Protein AF-A0A2H0P2R8-F1 (afdb_monomer)

Secondary structure (DSSP, 8-state):
-----------HHHHHHHHHHHH--SHHHHHHHS-TTSTT-GGG--SSS-TTTHHHHHHHHHHHHHHHHHHHHHTT--EEETTEEE-GGGSHHHH--

Nearest PDB structures (foldseek):
  4kx6-assembly2_O  TM=3.461E-01  e=2.796E+00  Escherichia coli DH1

pLDDT: mean 75.69, std 13.63, range [37.44, 91.38]

Solvent-accessible surface area (backbone atoms only — not comparable to full-atom values): 5876 Å² total; per-residue (Å²): 131,86,81,74,86,73,70,59,69,75,51,73,67,55,42,30,43,47,36,41,62,74,71,32,91,43,76,63,52,38,51,37,27,72,32,86,88,39,91,59,17,25,87,72,56,76,64,78,79,48,100,76,68,21,64,52,51,53,50,48,22,52,48,55,49,50,51,52,46,50,55,38,40,79,70,73,49,68,50,70,62,88,92,44,78,43,69,54,90,63,42,64,74,35,60,61,131

Foldseek 3Di:
DDPPPPQPADDPLNLLLLLQVVPQPDPVSNVLCCDPPHPNPSVVDDLPDDDPVNVVSSVVSLVSVLVVLVVCLVVVHWDDDPNDTDRSVCRNVSHDD

Mean predicted aligned error: 8.45 Å

Radius of gyration: 15.21 Å; Cα contacts (8 Å, |Δi|>4): 85; chains: 1; bounding box: 41×23×38 Å

Structure (mmCIF, N/CA/C/O backbone):
data_AF-A0A2H0P2R8-F1
#
_entry.id   AF-A0A2H0P2R8-F1
#
loop_
_atom_site.group_PDB
_atom_site.id
_atom_site.type_symbol
_atom_site.label_atom_id
_atom_site.label_alt_id
_atom_site.label_comp_id
_atom_site.label_asym_id
_atom_site.label_entity_id
_atom_site.label_seq_id
_atom_site.pdbx_PDB_ins_code
_atom_site.Cartn_x
_atom_site.Cartn_y
_atom_site.Cartn_z
_atom_site.occupancy
_atom_site.B_iso_or_equiv
_atom_site.auth_seq_id
_atom_site.auth_comp_id
_atom_site.auth_asym_id
_atom_site.auth_atom_id
_atom_site.pdbx_PDB_model_num
ATOM 1 N N . MET A 1 1 ? -22.271 -4.065 19.226 1.00 44.22 1 MET A N 1
ATOM 2 C CA . MET A 1 1 ? -21.822 -4.471 17.876 1.00 44.22 1 MET A CA 1
ATOM 3 C C . MET A 1 1 ? -20.609 -5.374 18.061 1.00 44.22 1 MET A C 1
ATOM 5 O O . MET A 1 1 ? -19.684 -4.951 18.741 1.00 44.22 1 MET A O 1
ATOM 9 N N . LYS A 1 2 ? -20.638 -6.632 17.598 1.00 37.44 2 LYS A N 1
ATOM 10 C CA . LYS A 1 2 ? -19.472 -7.528 17.703 1.00 37.44 2 LYS A CA 1
ATOM 11 C C . LYS A 1 2 ? -18.444 -7.078 16.666 1.00 37.44 2 LYS A C 1
ATOM 13 O O . LYS A 1 2 ? -18.643 -7.321 15.482 1.00 37.44 2 LYS A O 1
ATOM 18 N N . ILE A 1 3 ? -17.383 -6.409 17.109 1.00 46.91 3 ILE A N 1
ATOM 19 C CA . ILE A 1 3 ? -16.210 -6.163 16.270 1.00 46.91 3 ILE A CA 1
ATOM 20 C C . ILE A 1 3 ? -15.512 -7.515 16.136 1.00 46.91 3 ILE A C 1
ATOM 22 O O . ILE A 1 3 ? -14.850 -7.983 17.060 1.00 46.91 3 ILE A O 1
ATOM 26 N N . VAL A 1 4 ? -15.743 -8.198 15.020 1.00 45.22 4 VAL A N 1
ATOM 27 C CA . VAL A 1 4 ? -14.943 -9.364 14.656 1.00 45.22 4 VAL A CA 1
ATOM 28 C C . VAL A 1 4 ? -13.628 -8.795 14.135 1.00 45.22 4 VAL A C 1
ATOM 30 O O . VAL A 1 4 ? -13.616 -8.185 13.069 1.00 45.22 4 VAL A O 1
ATOM 33 N N . LYS A 1 5 ? -12.540 -8.935 14.906 1.00 50.53 5 LYS A N 1
ATOM 34 C CA . LYS A 1 5 ? -11.175 -8.652 14.439 1.00 50.53 5 LYS A CA 1
ATOM 35 C C . LYS A 1 5 ? -10.866 -9.635 13.304 1.00 50.53 5 LYS A C 1
ATOM 37 O O . LYS A 1 5 ? -10.372 -10.730 13.544 1.00 50.53 5 LYS A O 1
ATOM 42 N N . LYS A 1 6 ? -11.254 -9.295 12.076 1.00 52.22 6 LYS A N 1
ATOM 43 C CA . LYS A 1 6 ? -10.786 -9.993 10.884 1.00 52.22 6 LYS A CA 1
ATOM 44 C C . LYS A 1 6 ? -9.421 -9.394 10.573 1.00 52.22 6 LYS A C 1
ATOM 46 O O . LYS A 1 6 ? -9.340 -8.223 10.216 1.00 52.22 6 LYS A O 1
ATOM 51 N N . GLU A 1 7 ? -8.368 -10.165 10.813 1.00 56.00 7 GLU A N 1
ATOM 52 C CA . GLU A 1 7 ? -7.002 -9.754 10.493 1.00 56.00 7 GLU A CA 1
ATOM 53 C C . GLU A 1 7 ? -6.906 -9.540 8.979 1.00 56.00 7 GLU A C 1
ATOM 55 O O . GLU A 1 7 ? -7.128 -10.470 8.201 1.00 56.00 7 GLU A O 1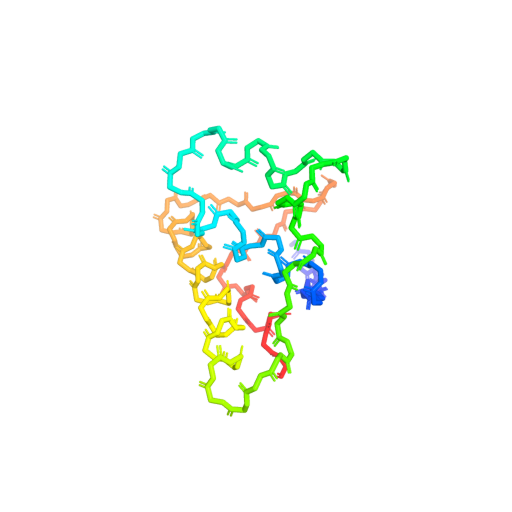
ATOM 60 N N . ILE A 1 8 ? -6.641 -8.304 8.556 1.00 65.06 8 ILE A N 1
ATOM 61 C CA . ILE A 1 8 ? -6.286 -8.005 7.171 1.00 65.06 8 ILE A CA 1
ATOM 62 C C . ILE A 1 8 ? -4.766 -8.134 7.107 1.00 65.06 8 ILE A C 1
ATOM 64 O O . ILE A 1 8 ? -4.044 -7.168 7.313 1.00 65.06 8 ILE A O 1
ATOM 68 N N . ALA A 1 9 ? -4.275 -9.352 6.901 1.00 68.06 9 ALA A N 1
ATOM 69 C CA . ALA A 1 9 ? -2.852 -9.574 6.690 1.00 68.06 9 ALA A CA 1
ATOM 70 C C . ALA A 1 9 ? -2.528 -9.267 5.221 1.00 68.06 9 ALA A C 1
ATOM 72 O O . ALA A 1 9 ? -2.983 -10.004 4.349 1.00 68.06 9 ALA A O 1
ATOM 73 N N . LEU A 1 10 ? -1.785 -8.184 4.963 1.00 75.12 10 LEU A N 1
ATOM 74 C CA . LEU A 1 10 ? -1.274 -7.882 3.621 1.00 75.12 10 LEU A CA 1
ATOM 75 C C . LEU A 1 10 ? -0.255 -8.947 3.231 1.00 75.12 10 LEU A C 1
ATOM 77 O O . LEU A 1 10 ? 0.685 -9.213 3.988 1.00 75.12 10 LEU A O 1
ATOM 81 N N . ASP A 1 11 ? -0.436 -9.532 2.055 1.00 82.56 11 ASP A N 1
ATOM 82 C CA . ASP A 1 11 ? 0.573 -10.399 1.465 1.00 82.56 11 ASP A CA 1
ATOM 83 C C . ASP A 1 11 ? 1.573 -9.601 0.609 1.00 82.56 11 ASP A C 1
ATOM 85 O O . ASP A 1 11 ? 1.497 -8.378 0.469 1.00 82.56 11 ASP A O 1
ATOM 89 N N . ASP A 1 12 ? 2.579 -10.284 0.067 1.00 81.06 12 ASP A N 1
ATOM 90 C CA . ASP A 1 12 ? 3.612 -9.623 -0.733 1.00 81.06 12 ASP A CA 1
ATOM 91 C C . ASP A 1 12 ? 3.061 -9.022 -2.038 1.00 81.06 12 ASP A C 1
ATOM 93 O O . ASP A 1 12 ? 3.618 -8.041 -2.535 1.00 81.06 12 ASP A O 1
ATOM 97 N N . ASP A 1 13 ? 1.975 -9.565 -2.589 1.00 83.31 13 ASP A N 1
ATOM 98 C CA . ASP A 1 13 ? 1.343 -9.033 -3.797 1.00 83.31 13 ASP A CA 1
ATOM 99 C C . ASP A 1 13 ? 0.548 -7.758 -3.489 1.00 83.31 13 ASP A C 1
ATOM 101 O O . ASP A 1 13 ? 0.612 -6.798 -4.266 1.00 83.31 13 ASP A O 1
ATOM 105 N N . ASP A 1 14 ? -0.105 -7.688 -2.326 1.00 84.81 14 ASP A N 1
ATOM 106 C CA . ASP A 1 14 ? -0.708 -6.454 -1.820 1.00 84.81 14 ASP A CA 1
ATOM 107 C C . ASP A 1 14 ? 0.347 -5.354 -1.643 1.00 84.81 14 ASP A C 1
ATOM 109 O O . ASP A 1 14 ? 0.141 -4.208 -2.0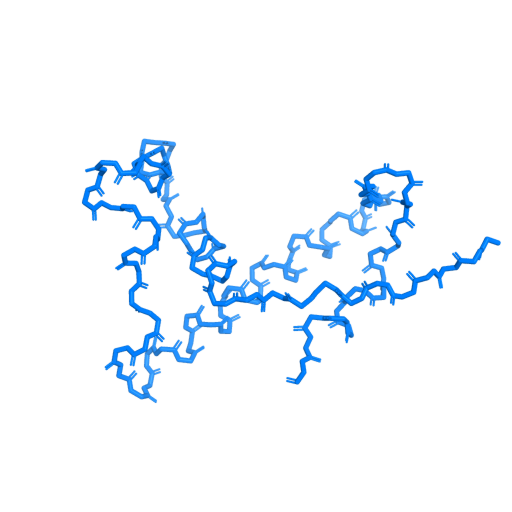54 1.00 84.81 14 ASP A O 1
ATOM 113 N N . LEU A 1 15 ? 1.511 -5.695 -1.080 1.00 84.25 15 LEU A N 1
ATOM 114 C CA . LEU A 1 15 ? 2.601 -4.738 -0.875 1.00 84.25 15 LEU A CA 1
ATOM 115 C C . LEU A 1 15 ? 3.193 -4.253 -2.203 1.00 84.25 15 LEU A C 1
ATOM 117 O O . LEU A 1 15 ? 3.423 -3.055 -2.359 1.00 84.25 15 LEU A O 1
ATOM 121 N N . LYS A 1 16 ? 3.372 -5.135 -3.196 1.00 85.00 16 LYS A N 1
ATOM 122 C CA . LYS A 1 16 ? 3.788 -4.735 -4.556 1.00 85.00 16 LYS A CA 1
ATOM 123 C C . LYS A 1 16 ? 2.790 -3.785 -5.203 1.00 85.00 16 LYS A C 1
ATOM 125 O O . LYS A 1 16 ? 3.187 -2.828 -5.867 1.00 85.00 16 LYS A O 1
ATOM 130 N N . ASN A 1 17 ? 1.501 -4.055 -5.024 1.00 85.69 17 ASN A N 1
ATOM 131 C CA . ASN A 1 17 ? 0.436 -3.221 -5.554 1.00 85.69 17 ASN A CA 1
ATOM 132 C C . ASN A 1 17 ? 0.450 -1.824 -4.908 1.00 85.69 17 ASN A C 1
ATOM 134 O O . ASN A 1 17 ? 0.491 -0.816 -5.613 1.00 85.69 17 ASN A O 1
ATOM 138 N N . ILE A 1 18 ? 0.508 -1.756 -3.573 1.00 86.62 18 ILE A N 1
ATOM 139 C CA . ILE A 1 18 ? 0.623 -0.489 -2.837 1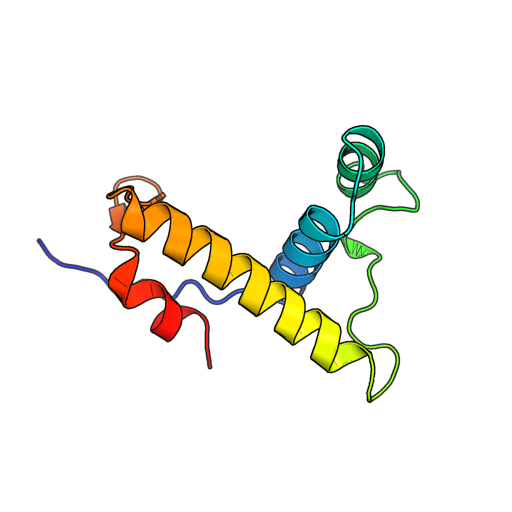.00 86.62 18 ILE A CA 1
ATOM 140 C C . ILE A 1 18 ? 1.874 0.276 -3.284 1.00 86.62 18 ILE A C 1
ATOM 142 O O . ILE A 1 18 ? 1.778 1.454 -3.625 1.00 86.62 18 ILE A O 1
ATOM 146 N N . PHE A 1 19 ? 3.024 -0.391 -3.374 1.00 85.62 19 PHE A N 1
ATOM 147 C CA . PHE A 1 19 ? 4.255 0.219 -3.868 1.00 85.62 19 PHE A CA 1
ATOM 148 C C . PHE A 1 19 ? 4.068 0.839 -5.260 1.00 85.62 19 PHE A C 1
ATOM 150 O O . PHE A 1 19 ? 4.353 2.018 -5.467 1.00 85.62 19 PHE A O 1
ATOM 157 N N . ALA A 1 20 ? 3.525 0.078 -6.214 1.00 85.06 20 ALA A N 1
ATOM 158 C CA . ALA A 1 20 ? 3.304 0.550 -7.578 1.00 85.06 20 ALA A CA 1
ATOM 159 C C . ALA A 1 20 ? 2.332 1.742 -7.640 1.00 85.06 20 ALA A C 1
ATOM 161 O O . ALA A 1 20 ? 2.571 2.686 -8.397 1.00 85.06 20 ALA A O 1
ATOM 162 N N . LEU A 1 21 ? 1.270 1.735 -6.828 1.00 86.19 21 LEU A N 1
ATOM 163 C CA . LEU A 1 21 ? 0.304 2.834 -6.743 1.00 86.19 21 LEU A CA 1
ATOM 164 C C . LEU A 1 21 ? 0.950 4.142 -6.284 1.00 86.19 21 LEU A C 1
ATOM 166 O O . LEU A 1 21 ? 0.626 5.201 -6.822 1.00 86.19 21 LEU A O 1
ATOM 170 N N . PHE A 1 22 ? 1.848 4.067 -5.305 1.00 85.50 22 PHE A N 1
ATOM 171 C CA . PHE A 1 22 ? 2.492 5.239 -4.717 1.00 85.50 22 PHE A CA 1
ATOM 172 C C . PHE A 1 22 ? 3.734 5.705 -5.485 1.00 85.50 22 PHE A C 1
ATOM 174 O O . PHE A 1 22 ? 4.053 6.892 -5.466 1.00 85.50 22 PHE A O 1
ATOM 181 N N . CYS A 1 23 ? 4.397 4.809 -6.218 1.00 83.38 23 CYS A N 1
ATOM 182 C CA . CYS A 1 23 ? 5.556 5.141 -7.044 1.00 83.38 23 CYS A CA 1
ATOM 183 C C . CYS A 1 23 ? 5.214 5.521 -8.492 1.00 83.38 23 CYS A C 1
ATOM 185 O O . CYS A 1 23 ? 6.122 5.909 -9.220 1.00 83.38 23 CYS A O 1
ATOM 187 N N . SER A 1 24 ? 3.950 5.421 -8.925 1.00 84.19 24 SER A N 1
ATOM 188 C CA . SER A 1 24 ? 3.511 5.829 -10.271 1.00 84.19 24 SER A CA 1
ATOM 189 C C . SER A 1 24 ? 3.066 7.301 -10.283 1.00 84.19 24 SER A C 1
ATOM 191 O O . SER A 1 24 ? 1.933 7.588 -9.882 1.00 84.19 24 SER A O 1
ATOM 193 N N . PRO A 1 25 ? 3.898 8.257 -10.742 1.00 75.50 25 PRO A N 1
ATOM 194 C CA . PRO A 1 25 ? 3.589 9.681 -10.618 1.00 75.50 25 PRO A CA 1
ATOM 195 C C . PRO A 1 25 ? 2.467 10.142 -11.557 1.00 75.50 25 PRO A C 1
ATOM 197 O O . PRO A 1 25 ? 1.817 11.156 -11.291 1.00 75.50 25 PRO A O 1
ATOM 200 N N . THR A 1 26 ? 2.203 9.415 -12.647 1.00 86.94 26 THR A N 1
ATOM 201 C CA . THR A 1 26 ? 1.151 9.757 -13.609 1.00 86.94 26 THR A CA 1
ATOM 202 C C . THR A 1 26 ? 0.024 8.727 -13.671 1.00 86.94 26 THR A C 1
ATOM 204 O O . THR A 1 26 ? 0.176 7.536 -13.395 1.00 86.94 26 THR A O 1
ATOM 207 N N . LYS A 1 27 ? -1.151 9.184 -14.131 1.00 85.62 27 LYS A N 1
ATOM 208 C CA . LYS A 1 27 ? -2.301 8.306 -14.413 1.00 85.62 27 LYS A CA 1
ATOM 209 C C . LYS A 1 27 ? -1.968 7.217 -15.439 1.00 85.62 27 LYS A C 1
ATOM 211 O O . LYS A 1 27 ? -2.547 6.138 -15.362 1.00 85.62 27 LYS A O 1
ATOM 216 N N . GLN A 1 28 ? -1.084 7.517 -16.392 1.00 87.75 28 GLN A N 1
ATOM 217 C CA . GLN A 1 28 ? -0.680 6.589 -17.443 1.00 87.75 28 GLN A CA 1
ATOM 218 C C . GLN A 1 28 ? 0.205 5.473 -16.887 1.00 87.75 28 GLN A C 1
ATOM 220 O O . GLN A 1 28 ? -0.082 4.308 -17.140 1.00 87.75 28 GLN A O 1
ATOM 225 N N . GLU A 1 29 ? 1.219 5.808 -16.090 1.00 82.56 29 GLU A N 1
ATOM 226 C CA . GLU A 1 29 ? 2.084 4.808 -15.446 1.00 82.56 29 GLU A CA 1
ATOM 227 C C . GLU A 1 29 ? 1.278 3.916 -14.508 1.00 82.56 29 GLU A C 1
ATOM 229 O O . GLU A 1 29 ? 1.411 2.697 -14.551 1.00 82.56 29 GLU A O 1
ATOM 234 N N . ARG A 1 30 ? 0.338 4.498 -13.753 1.00 87.56 30 ARG A N 1
ATOM 235 C CA . ARG A 1 30 ? -0.582 3.711 -12.928 1.00 87.56 30 ARG A CA 1
ATOM 236 C C . ARG A 1 30 ? -1.411 2.739 -13.769 1.00 87.56 30 ARG A C 1
ATOM 238 O O . ARG A 1 30 ? -1.573 1.589 -13.386 1.00 87.56 30 ARG A O 1
ATOM 245 N N . ALA A 1 31 ? -1.943 3.172 -14.913 1.00 88.56 31 ALA A N 1
ATOM 246 C CA . ALA A 1 31 ? -2.695 2.279 -15.797 1.00 88.56 31 ALA A CA 1
ATOM 247 C C . ALA A 1 31 ? -1.813 1.134 -16.322 1.00 88.56 31 ALA A C 1
ATOM 249 O O . ALA A 1 31 ? -2.229 -0.020 -16.312 1.00 88.56 31 ALA A O 1
ATOM 250 N N . GLN A 1 32 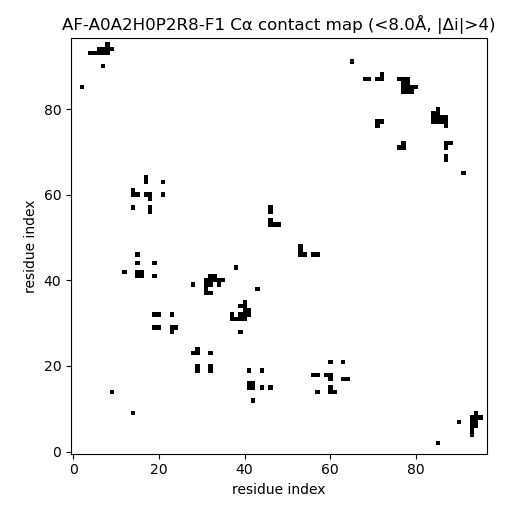? -0.572 1.437 -16.703 1.00 87.62 32 GLN A N 1
ATOM 251 C CA . GLN A 1 32 ? 0.404 0.438 -17.139 1.00 87.62 32 GLN A CA 1
ATOM 252 C C . GLN A 1 32 ? 0.815 -0.524 -16.019 1.00 87.62 32 GLN A C 1
ATOM 254 O O . GLN A 1 32 ? 1.116 -1.679 -16.314 1.00 87.62 32 GLN A O 1
ATOM 259 N N . ALA A 1 33 ? 0.812 -0.082 -14.760 1.00 88.19 33 ALA A N 1
ATOM 260 C CA . ALA A 1 33 ? 1.092 -0.931 -13.609 1.00 88.19 33 ALA A CA 1
ATOM 261 C C . ALA A 1 33 ? 0.002 -1.984 -13.362 1.00 88.19 33 ALA A C 1
ATOM 263 O O . ALA A 1 33 ? 0.297 -3.037 -12.809 1.00 88.19 33 ALA A O 1
ATOM 264 N N . HIS A 1 34 ? -1.233 -1.751 -13.813 1.00 87.88 34 HIS A N 1
ATOM 265 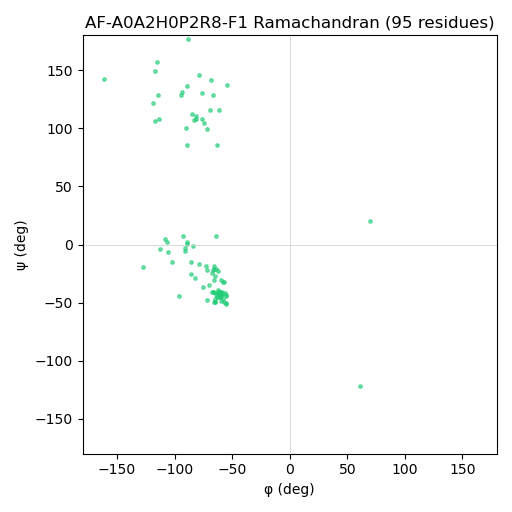C CA . HIS A 1 34 ? -2.356 -2.686 -13.654 1.00 87.88 34 HIS A CA 1
ATOM 266 C C . HIS A 1 34 ? -2.763 -3.410 -14.942 1.00 87.88 34 HIS A C 1
ATOM 268 O O . HIS A 1 34 ? -3.710 -4.189 -14.933 1.00 87.88 34 HIS A O 1
ATOM 274 N N . GLU A 1 35 ? -2.060 -3.166 -16.045 1.00 91.38 35 GLU A N 1
ATOM 275 C CA . GLU A 1 35 ? -2.272 -3.854 -17.315 1.00 91.38 35 GLU A CA 1
ATOM 276 C C . GLU A 1 35 ? -1.473 -5.174 -17.317 1.00 91.38 35 GLU A C 1
ATOM 278 O O . GLU A 1 35 ? -0.241 -5.122 -17.332 1.00 91.38 35 GLU A O 1
ATOM 283 N N . PRO A 1 36 ? -2.107 -6.365 -17.306 1.00 88.50 36 PRO A N 1
ATOM 284 C CA . PRO A 1 36 ? -1.392 -7.641 -17.157 1.00 88.50 36 PRO A CA 1
ATOM 285 C C . PRO A 1 36 ? -0.359 -7.902 -18.258 1.00 88.50 36 PRO A C 1
ATOM 287 O O . PRO A 1 36 ? 0.663 -8.554 -18.035 1.00 88.50 36 PRO A O 1
ATOM 290 N N . THR A 1 37 ? -0.617 -7.377 -19.457 1.00 91.06 37 THR A N 1
ATOM 291 C CA . THR A 1 37 ? 0.276 -7.512 -20.615 1.00 91.06 37 THR A CA 1
ATOM 292 C C . THR A 1 37 ? 1.462 -6.546 -20.573 1.00 91.06 37 THR A C 1
ATOM 294 O O . THR A 1 37 ? 2.465 -6.759 -21.257 1.00 91.06 37 THR A O 1
ATOM 297 N N . SER A 1 38 ? 1.393 -5.507 -19.740 1.00 88.25 38 SER A N 1
ATOM 298 C CA . SER A 1 38 ? 2.421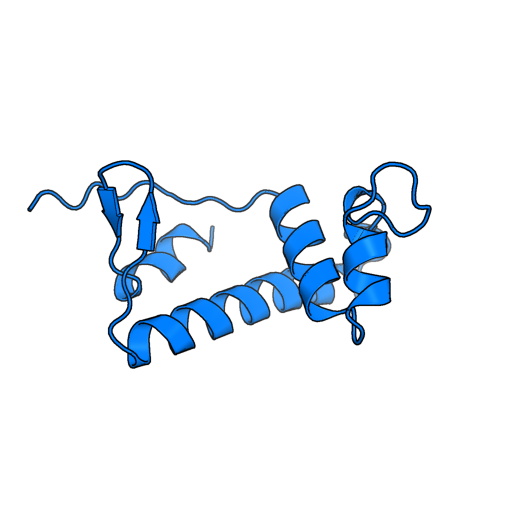 -4.481 -19.619 1.00 88.25 38 SER A CA 1
ATOM 299 C C . SER A 1 38 ? 3.697 -5.034 -18.994 1.00 88.25 38 SER A C 1
ATOM 301 O O . SER A 1 38 ? 3.683 -5.819 -18.040 1.00 88.25 38 SER A O 1
ATOM 303 N N . VAL A 1 39 ? 4.849 -4.580 -19.484 1.00 86.69 39 VAL A N 1
ATOM 304 C CA . VAL A 1 39 ? 6.147 -4.843 -18.842 1.00 86.69 39 VAL A CA 1
ATOM 305 C C . VAL A 1 39 ? 6.265 -4.170 -17.472 1.00 86.69 39 VAL A C 1
ATOM 307 O O . VAL A 1 39 ? 7.038 -4.637 -16.646 1.00 86.69 39 VAL A O 1
ATOM 310 N N . HIS A 1 40 ? 5.452 -3.144 -17.214 1.00 83.62 40 HIS A N 1
ATOM 311 C CA . HIS A 1 40 ? 5.425 -2.382 -15.964 1.00 83.62 40 HIS A CA 1
ATOM 312 C C . HIS A 1 40 ? 4.416 -2.912 -14.939 1.00 83.62 40 HIS A C 1
ATOM 314 O O . HIS A 1 40 ? 4.201 -2.263 -13.922 1.00 83.62 40 HIS A O 1
ATOM 320 N N . HIS A 1 41 ? 3.783 -4.061 -15.198 1.00 88.81 41 HIS A N 1
ATOM 321 C CA . HIS A 1 41 ? 2.785 -4.633 -14.297 1.00 88.81 41 HIS A CA 1
ATOM 322 C C . HIS A 1 41 ? 3.323 -4.807 -12.864 1.00 88.81 41 HIS A C 1
ATOM 324 O O . HIS A 1 41 ? 4.439 -5.298 -12.680 1.00 88.81 41 HIS A O 1
ATOM 330 N N . TYR A 1 42 ? 2.520 -4.468 -11.851 1.00 85.56 42 TYR A N 1
ATOM 331 C CA . TYR A 1 42 ? 2.940 -4.415 -10.445 1.00 85.56 42 TYR A CA 1
ATOM 332 C C . TYR A 1 42 ? 3.507 -5.746 -9.930 1.00 85.56 42 TYR A C 1
ATOM 334 O O . TYR A 1 42 ? 4.430 -5.755 -9.122 1.00 85.56 42 TYR A O 1
ATOM 342 N N . SER A 1 43 ? 3.019 -6.890 -10.424 1.00 85.06 43 SER A N 1
ATOM 343 C CA . SER A 1 43 ? 3.515 -8.205 -9.984 1.00 85.06 43 SER A CA 1
ATOM 344 C C . SER A 1 43 ? 4.979 -8.467 -10.366 1.00 85.06 43 SER A C 1
ATOM 346 O O . SER A 1 43 ? 5.623 -9.328 -9.766 1.00 85.06 43 SER A O 1
ATOM 348 N N . LYS A 1 44 ? 5.511 -7.709 -11.337 1.00 82.62 44 LYS A N 1
ATOM 349 C CA . LYS A 1 44 ? 6.912 -7.746 -11.782 1.00 82.62 44 LYS A CA 1
ATOM 350 C C . LYS A 1 44 ? 7.831 -6.882 -10.910 1.00 82.62 44 LYS A C 1
ATOM 352 O O . LYS A 1 44 ? 9.032 -6.841 -11.161 1.00 82.62 44 LYS A O 1
ATOM 357 N N . VAL A 1 45 ? 7.290 -6.193 -9.902 1.00 76.56 45 VAL A N 1
ATOM 358 C CA . VAL A 1 45 ? 8.086 -5.482 -8.899 1.00 76.56 45 VAL A CA 1
ATOM 359 C C . VAL A 1 45 ? 8.810 -6.509 -8.033 1.00 76.56 45 VAL A C 1
ATOM 361 O O . VAL A 1 45 ? 8.188 -7.281 -7.302 1.00 76.56 45 VAL A O 1
ATOM 364 N N . ASP A 1 46 ? 10.138 -6.505 -8.109 1.00 72.75 46 ASP A N 1
ATOM 365 C CA . ASP A 1 46 ? 10.983 -7.296 -7.223 1.00 72.75 46 ASP A CA 1
ATOM 366 C C . ASP A 1 46 ? 11.194 -6.551 -5.895 1.00 72.75 46 ASP A C 1
ATOM 368 O O . ASP A 1 46 ? 11.903 -5.541 -5.823 1.00 72.75 46 ASP A O 1
ATOM 372 N N . LEU A 1 47 ? 10.540 -7.049 -4.844 1.00 69.19 47 LEU A N 1
ATOM 373 C CA . LEU A 1 47 ? 10.715 -6.584 -3.466 1.00 69.19 47 LEU A CA 1
ATOM 374 C C . LEU A 1 47 ? 11.837 -7.338 -2.726 1.00 69.19 47 LEU A C 1
ATOM 376 O O . LEU A 1 47 ? 12.074 -7.043 -1.562 1.00 69.19 47 LEU A O 1
ATOM 380 N N . SER A 1 48 ? 12.517 -8.295 -3.369 1.00 63.34 48 SER A N 1
ATOM 381 C CA . SER A 1 48 ? 13.480 -9.228 -2.755 1.00 63.34 48 SER A CA 1
ATOM 382 C C . SER A 1 48 ? 14.945 -9.042 -3.187 1.00 63.34 48 SER A C 1
ATOM 384 O O . SER A 1 48 ? 15.828 -9.687 -2.631 1.00 63.34 48 SER A O 1
ATOM 386 N N . GLY A 1 49 ? 15.210 -8.126 -4.125 1.00 60.56 49 GLY A N 1
ATOM 387 C CA . GLY A 1 49 ? 16.479 -7.992 -4.846 1.00 60.56 49 GLY A CA 1
ATOM 388 C C . GLY A 1 49 ? 17.786 -7.824 -4.054 1.00 60.56 49 GLY A C 1
ATOM 389 O O . GLY A 1 49 ? 18.717 -8.545 -4.368 1.00 60.56 49 GLY A O 1
ATOM 390 N N . GLU A 1 50 ? 17.935 -6.919 -3.073 1.00 46.84 50 GLU A N 1
ATOM 391 C CA . GLU A 1 50 ? 19.199 -6.805 -2.310 1.00 46.84 50 GLU A CA 1
ATOM 392 C C . GLU A 1 50 ? 19.060 -6.066 -0.957 1.00 46.84 50 GLU A C 1
ATOM 394 O O 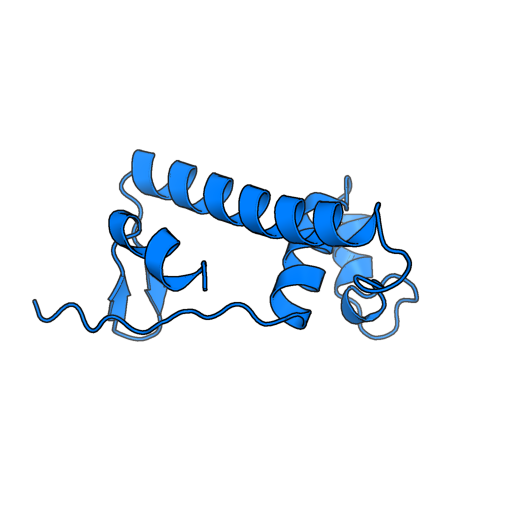. GLU A 1 50 ? 18.286 -5.115 -0.805 1.00 46.84 50 GLU A O 1
ATOM 399 N N . TYR A 1 51 ? 19.806 -6.552 0.042 1.00 46.53 51 TYR A N 1
ATOM 400 C CA . TYR A 1 51 ? 19.576 -6.513 1.503 1.00 46.53 51 TYR A CA 1
ATOM 401 C C . TYR A 1 51 ? 19.561 -5.144 2.226 1.00 46.53 51 TYR A C 1
ATOM 403 O O . TYR A 1 51 ? 19.481 -5.109 3.450 1.00 46.53 51 TYR A O 1
ATOM 411 N N . SER A 1 52 ? 19.604 -4.016 1.519 1.00 50.09 52 SER A N 1
ATOM 412 C CA . SER A 1 52 ? 19.453 -2.675 2.120 1.00 50.09 52 SER A CA 1
ATOM 413 C C . SER A 1 52 ? 18.383 -1.809 1.453 1.00 50.09 52 SER A C 1
ATOM 415 O O . SER A 1 52 ? 17.882 -0.888 2.085 1.00 50.09 52 SER A O 1
ATOM 417 N N . LEU A 1 53 ? 17.982 -2.131 0.218 1.00 52.53 53 LEU A N 1
ATOM 418 C CA . LEU A 1 53 ? 17.024 -1.348 -0.581 1.00 52.53 53 LEU A CA 1
ATOM 419 C C . LEU A 1 53 ? 15.632 -2.003 -0.676 1.00 52.53 53 LEU A C 1
ATOM 421 O O . LEU A 1 53 ? 14.698 -1.429 -1.229 1.00 52.53 53 LEU A O 1
ATOM 425 N N . THR A 1 54 ? 15.481 -3.226 -0.166 1.00 69.88 54 THR A N 1
ATOM 426 C CA . THR A 1 54 ? 14.271 -4.060 -0.299 1.00 69.88 54 THR A CA 1
ATOM 427 C C . THR A 1 54 ? 13.342 -3.964 0.903 1.00 69.88 54 THR A C 1
ATOM 429 O O . THR A 1 54 ? 12.138 -3.759 0.735 1.00 69.88 54 THR A O 1
ATOM 432 N N . GLN A 1 55 ? 13.901 -4.011 2.116 1.00 75.31 55 GLN A N 1
ATOM 433 C CA . GLN A 1 55 ? 13.167 -3.721 3.350 1.00 75.31 55 GLN A CA 1
ATOM 434 C C . GLN A 1 55 ? 12.578 -2.306 3.319 1.00 75.31 55 GLN A C 1
ATOM 436 O O . GLN A 1 55 ? 11.408 -2.136 3.643 1.00 75.31 55 GLN A O 1
ATOM 441 N N . GLU A 1 56 ? 13.334 -1.329 2.815 1.00 79.12 56 GLU A N 1
ATOM 442 C CA . GLU A 1 56 ? 12.879 0.055 2.652 1.00 79.12 56 GLU A CA 1
ATOM 443 C C . GLU A 1 56 ? 11.604 0.152 1.799 1.00 79.12 56 GLU A C 1
ATOM 445 O O . GLU A 1 56 ? 10.676 0.869 2.153 1.00 79.12 56 GLU A O 1
ATOM 450 N N . ARG A 1 57 ? 11.495 -0.611 0.702 1.00 78.06 57 ARG A N 1
ATOM 451 C CA . ARG A 1 57 ? 10.284 -0.614 -0.144 1.00 78.06 57 ARG A CA 1
ATOM 452 C C . ARG A 1 57 ? 9.092 -1.274 0.540 1.00 78.06 57 ARG A C 1
ATOM 454 O O . ARG A 1 57 ? 7.952 -0.847 0.340 1.00 78.06 57 ARG A O 1
ATOM 461 N N . ARG A 1 58 ? 9.342 -2.313 1.341 1.00 79.69 58 ARG A N 1
ATOM 462 C CA . ARG A 1 58 ? 8.309 -2.967 2.153 1.00 79.69 58 ARG A CA 1
ATOM 463 C C . ARG A 1 58 ? 7.785 -2.004 3.218 1.00 79.69 58 ARG A C 1
ATOM 465 O O . ARG A 1 58 ? 6.577 -1.808 3.313 1.00 79.69 58 ARG A O 1
ATOM 472 N N . GLU A 1 59 ? 8.693 -1.374 3.958 1.00 81.81 59 GLU A N 1
ATOM 473 C CA . GLU A 1 59 ? 8.389 -0.359 4.969 1.00 81.81 59 GLU A CA 1
ATOM 474 C C . GLU A 1 59 ? 7.672 0.839 4.350 1.00 81.81 59 GLU A C 1
ATOM 476 O O . GLU A 1 59 ? 6.616 1.222 4.840 1.00 81.81 59 GLU A O 1
ATOM 481 N N . TYR A 1 60 ? 8.142 1.335 3.204 1.00 85.75 60 TYR A N 1
ATOM 482 C CA . TYR A 1 60 ? 7.474 2.388 2.443 1.00 85.75 60 TYR A CA 1
ATOM 483 C C . TYR A 1 60 ? 6.028 2.023 2.099 1.00 85.75 60 TYR A C 1
ATOM 485 O O . TYR A 1 60 ? 5.129 2.844 2.250 1.00 85.75 60 TYR A O 1
ATOM 493 N N . SER A 1 61 ? 5.782 0.790 1.651 1.00 84.12 61 SER A N 1
ATOM 494 C CA . SER A 1 61 ? 4.432 0.335 1.294 1.00 84.12 61 SER A CA 1
ATOM 495 C C . SER A 1 61 ? 3.521 0.271 2.521 1.00 84.12 61 SER A C 1
ATOM 497 O O . SER A 1 61 ? 2.368 0.700 2.465 1.00 84.12 61 SER A O 1
ATOM 499 N N . LEU A 1 62 ? 4.047 -0.212 3.649 1.00 82.12 62 LEU A N 1
ATOM 500 C CA . LEU A 1 62 ? 3.329 -0.217 4.922 1.00 82.12 62 LEU A CA 1
ATOM 501 C C . LEU A 1 62 ? 3.039 1.207 5.411 1.00 82.12 62 LEU A C 1
ATOM 503 O O . LEU A 1 62 ? 1.917 1.488 5.823 1.00 82.12 62 LEU A O 1
ATOM 507 N N . ASP A 1 63 ? 4.002 2.120 5.324 1.00 84.56 63 ASP A N 1
ATOM 508 C CA . ASP A 1 63 ? 3.836 3.517 5.727 1.00 84.56 63 ASP A CA 1
ATOM 509 C C . ASP A 1 63 ? 2.859 4.266 4.823 1.00 84.56 63 ASP A C 1
ATOM 511 O O . ASP A 1 63 ? 2.001 5.001 5.312 1.00 84.56 63 ASP A O 1
ATOM 515 N N . ALA A 1 64 ? 2.918 4.034 3.512 1.00 86.31 64 ALA A N 1
ATOM 516 C CA . ALA A 1 64 ? 1.960 4.572 2.556 1.00 86.31 64 ALA A CA 1
ATOM 517 C C . ALA A 1 64 ? 0.531 4.111 2.883 1.00 86.31 64 ALA A C 1
ATOM 519 O O . ALA A 1 64 ? -0.410 4.910 2.874 1.00 86.31 64 ALA A O 1
ATOM 520 N N . TRP A 1 65 ? 0.371 2.836 3.240 1.00 84.31 65 TRP A N 1
ATOM 521 C CA . TRP A 1 65 ? -0.906 2.290 3.681 1.00 84.31 65 TRP A CA 1
ATOM 522 C C . TRP A 1 65 ? -1.383 2.908 5.002 1.00 84.31 65 TRP A C 1
ATOM 524 O O . TRP A 1 65 ? -2.510 3.406 5.070 1.00 84.31 65 TRP A O 1
ATOM 534 N N . ARG A 1 66 ? -0.518 2.967 6.024 1.00 82.75 66 ARG A N 1
ATOM 535 C CA . ARG A 1 66 ? -0.802 3.627 7.314 1.00 82.75 66 ARG A CA 1
ATOM 536 C C . ARG A 1 66 ? -1.225 5.083 7.119 1.00 82.75 66 ARG A C 1
ATOM 538 O O . ARG A 1 66 ? -2.216 5.513 7.704 1.00 82.75 66 ARG A O 1
ATOM 545 N N . ALA A 1 67 ? -0.549 5.826 6.243 1.00 85.88 67 ALA A N 1
ATOM 546 C CA . ALA A 1 67 ? -0.874 7.220 5.950 1.00 85.88 67 ALA A CA 1
ATOM 547 C C . ALA A 1 67 ? -2.291 7.387 5.374 1.00 85.88 67 ALA A C 1
ATOM 549 O O . ALA A 1 67 ? -3.019 8.302 5.768 1.00 85.88 67 ALA A O 1
ATOM 550 N N . VAL A 1 68 ? -2.715 6.493 4.472 1.00 87.19 68 VAL A N 1
ATOM 551 C CA . VAL A 1 68 ? -4.084 6.499 3.925 1.00 87.19 68 VAL A CA 1
ATOM 552 C C . VAL A 1 68 ? -5.104 6.196 5.014 1.00 87.19 68 VAL A C 1
ATOM 554 O O . VAL A 1 68 ? -6.111 6.897 5.125 1.00 87.19 68 VAL A O 1
ATOM 557 N N . LEU A 1 69 ? -4.851 5.169 5.823 1.00 83.44 69 LEU A N 1
ATOM 558 C CA . LEU A 1 69 ? -5.742 4.773 6.909 1.00 83.44 69 LEU A CA 1
ATOM 559 C C . LEU A 1 69 ? -5.909 5.890 7.938 1.00 83.44 69 LEU A C 1
ATOM 561 O O . LEU A 1 69 ? -7.038 6.214 8.307 1.00 83.44 69 LEU A O 1
ATOM 565 N N . GLU A 1 70 ? -4.812 6.530 8.337 1.00 83.56 70 GLU A N 1
ATOM 566 C CA . GLU A 1 70 ? -4.822 7.660 9.260 1.00 83.56 70 GLU A CA 1
ATOM 567 C C . GLU A 1 70 ? -5.587 8.853 8.673 1.00 83.56 70 GLU A C 1
ATOM 569 O O . GLU A 1 70 ? -6.462 9.429 9.328 1.00 83.56 70 GLU A O 1
ATOM 574 N N . PHE A 1 71 ? -5.349 9.187 7.401 1.00 86.31 71 PHE A N 1
ATOM 575 C CA . PHE A 1 71 ? -6.108 10.233 6.719 1.00 86.31 71 PHE A CA 1
ATOM 576 C C . PHE A 1 71 ? -7.617 9.944 6.743 1.00 86.31 71 PHE A C 1
ATOM 578 O O . PHE A 1 71 ? -8.406 10.803 7.136 1.00 86.31 71 PHE A O 1
ATOM 585 N N . LEU A 1 72 ? -8.036 8.732 6.377 1.00 86.62 72 LEU A N 1
ATOM 586 C CA . LEU A 1 72 ? -9.447 8.344 6.383 1.00 86.62 72 LEU A CA 1
ATOM 587 C C . LEU A 1 72 ? -10.046 8.372 7.798 1.00 86.62 72 LEU A C 1
ATOM 589 O O . LEU A 1 72 ? -11.153 8.887 7.989 1.00 86.62 72 LEU A O 1
ATOM 593 N N . ARG A 1 73 ? -9.296 7.894 8.797 1.00 84.50 73 ARG A N 1
ATOM 594 C CA . ARG A 1 73 ? -9.691 7.899 10.211 1.00 84.50 73 ARG A CA 1
ATOM 595 C C . ARG A 1 73 ? -9.951 9.317 10.711 1.00 84.50 73 ARG A C 1
ATOM 597 O O . ARG A 1 73 ? -11.004 9.574 11.289 1.00 84.50 73 ARG A O 1
ATOM 604 N N . THR A 1 74 ? -9.044 10.259 10.444 1.00 83.94 74 THR A N 1
ATOM 605 C CA . THR A 1 74 ? -9.213 11.668 10.861 1.00 83.94 74 THR A CA 1
ATOM 606 C C . THR A 1 74 ? -10.408 12.357 10.197 1.00 83.94 74 THR A C 1
ATOM 608 O O . THR A 1 74 ? -10.930 13.336 10.730 1.00 83.94 74 THR A O 1
ATOM 611 N N . LYS A 1 75 ? -10.885 11.841 9.058 1.00 88.19 75 LYS A N 1
ATOM 612 C CA . LYS A 1 75 ? -12.109 12.305 8.386 1.00 88.19 75 LYS A CA 1
ATOM 613 C C . LYS A 1 75 ? -13.380 11.591 8.850 1.00 88.19 75 LYS A C 1
ATOM 615 O O . LYS A 1 75 ? -14.453 11.895 8.335 1.00 88.19 75 LYS A O 1
ATOM 620 N N . GLY A 1 76 ? -13.286 10.674 9.814 1.00 83.75 76 GLY A N 1
ATOM 621 C CA . GLY A 1 76 ? -14.426 9.905 10.314 1.00 83.75 76 GLY A CA 1
ATOM 622 C C . GLY A 1 76 ? -14.960 8.884 9.306 1.00 83.75 76 GLY A C 1
ATOM 623 O O . GLY A 1 76 ? -16.114 8.468 9.411 1.00 83.75 76 GLY A O 1
ATOM 624 N N . VAL A 1 77 ? -14.147 8.494 8.319 1.00 85.50 77 VAL A N 1
ATOM 625 C CA . VAL A 1 77 ? -14.511 7.472 7.333 1.00 85.50 77 VAL A CA 1
ATOM 626 C C . VAL A 1 77 ? -14.354 6.084 7.955 1.00 85.50 77 VAL A C 1
ATOM 628 O O . VAL A 1 77 ? -13.464 5.847 8.770 1.00 85.50 77 VAL A O 1
ATOM 631 N N . ARG A 1 78 ? -15.221 5.152 7.555 1.00 79.38 78 ARG A N 1
ATOM 632 C CA . ARG A 1 78 ? -15.158 3.735 7.933 1.00 79.38 78 ARG A CA 1
ATOM 633 C C . ARG A 1 78 ? -14.948 2.873 6.699 1.00 79.38 78 ARG A C 1
ATOM 635 O O . ARG A 1 78 ? -15.433 3.215 5.620 1.00 79.38 78 ARG A O 1
ATOM 642 N N . LEU A 1 79 ? -14.270 1.741 6.865 1.00 78.75 79 LEU A N 1
ATOM 643 C CA . LEU A 1 79 ? -14.168 0.738 5.807 1.00 78.75 79 LEU A CA 1
ATOM 644 C C . LEU A 1 79 ? -15.332 -0.239 5.912 1.00 78.75 79 LEU A C 1
ATOM 646 O O . LEU A 1 79 ? -15.662 -0.704 7.000 1.00 78.75 79 LEU A O 1
ATOM 650 N N . ARG A 1 80 ? -15.935 -0.578 4.771 1.00 80.25 80 ARG A N 1
ATOM 651 C CA . ARG A 1 80 ? -16.961 -1.618 4.689 1.00 80.25 80 ARG A CA 1
ATOM 652 C C . ARG A 1 80 ? -16.494 -2.735 3.767 1.00 80.25 80 ARG A C 1
ATOM 654 O O . ARG A 1 80 ? -16.240 -2.486 2.591 1.00 80.25 80 ARG A O 1
ATOM 661 N N . ILE A 1 81 ? -16.420 -3.956 4.290 1.00 74.38 81 ILE A N 1
ATOM 662 C CA . ILE A 1 81 ? -16.072 -5.167 3.538 1.00 74.38 81 ILE A CA 1
ATOM 663 C C . ILE A 1 81 ? -17.280 -6.106 3.580 1.00 74.38 81 ILE A C 1
ATOM 665 O O . ILE A 1 81 ? -17.590 -6.698 4.614 1.00 74.38 81 ILE A O 1
ATOM 669 N N . GLY A 1 82 ? -17.997 -6.221 2.459 1.00 79.44 82 GLY A N 1
ATOM 670 C CA . GLY A 1 82 ? -19.295 -6.901 2.432 1.00 79.44 82 GLY A CA 1
ATOM 671 C C . GLY A 1 82 ? -20.299 -6.206 3.358 1.00 79.44 82 GLY A C 1
ATOM 672 O O . GLY A 1 82 ? -20.566 -5.016 3.201 1.00 79.44 82 GLY A O 1
ATOM 673 N N . GLU A 1 83 ? -20.833 -6.938 4.335 1.00 80.06 83 GLU A N 1
ATOM 674 C CA . GLU A 1 83 ? -21.762 -6.413 5.351 1.00 80.06 83 GLU A CA 1
ATOM 675 C C . GLU A 1 83 ? -21.061 -5.905 6.623 1.00 80.06 83 GLU A C 1
ATOM 677 O O . GLU A 1 83 ? -21.712 -5.407 7.539 1.00 80.06 83 GLU A O 1
ATOM 682 N N . GLN A 1 84 ? -19.736 -6.037 6.708 1.00 73.38 84 GLN A N 1
ATOM 683 C CA . GLN A 1 84 ? -18.977 -5.685 7.906 1.00 73.38 84 GLN A CA 1
ATOM 684 C C . GLN A 1 84 ? -18.433 -4.263 7.811 1.00 73.38 84 GLN A C 1
ATOM 686 O O . GLN A 1 84 ? -17.757 -3.925 6.841 1.00 73.38 84 GLN A O 1
ATOM 691 N N . GLU A 1 85 ? -18.681 -3.453 8.841 1.00 77.25 85 GLU A N 1
ATOM 692 C CA . GLU A 1 85 ? -17.992 -2.178 9.055 1.00 77.25 85 GLU A CA 1
ATOM 693 C C . GLU A 1 85 ? -16.789 -2.373 9.980 1.00 77.25 85 GLU A C 1
ATOM 695 O O . GLU A 1 85 ? -16.902 -2.978 11.049 1.00 77.25 85 GLU A O 1
ATOM 700 N N . LEU A 1 86 ? -15.647 -1.834 9.566 1.00 73.31 86 LEU A N 1
ATOM 701 C CA . LEU A 1 86 ? -14.392 -1.864 10.299 1.00 73.31 86 LEU A CA 1
ATOM 702 C C . LEU A 1 86 ? -14.008 -0.444 10.712 1.00 73.31 86 LEU A C 1
ATOM 704 O O . LEU A 1 86 ? -13.977 0.480 9.890 1.00 73.31 86 LEU A O 1
ATOM 708 N N . ASP A 1 87 ? -13.711 -0.295 12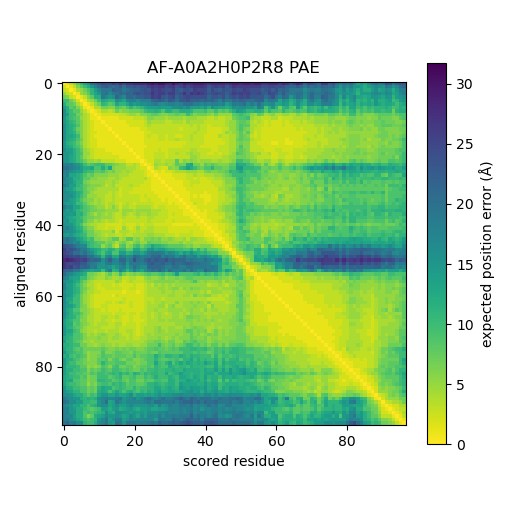.001 1.00 72.56 87 ASP A N 1
ATOM 709 C CA . ASP A 1 87 ? -13.116 0.919 12.542 1.00 72.56 87 ASP A CA 1
ATOM 710 C C . ASP A 1 87 ? -11.623 0.953 12.190 1.00 72.56 87 ASP A C 1
ATOM 712 O O . ASP A 1 87 ? -10.895 -0.021 12.402 1.00 72.56 87 ASP A O 1
ATOM 716 N N . LEU A 1 88 ? -11.179 2.083 11.646 1.00 73.62 88 LEU A N 1
ATOM 717 C CA . LEU A 1 88 ? -9.804 2.299 11.215 1.00 73.62 88 LEU A CA 1
ATOM 718 C C . LEU A 1 88 ? -8.823 2.461 12.383 1.00 73.62 88 LEU A C 1
ATOM 720 O O . LEU A 1 88 ? -7.627 2.275 12.187 1.00 73.62 88 LEU A O 1
ATOM 724 N N . ALA A 1 89 ? -9.302 2.764 13.594 1.00 64.44 89 ALA A N 1
ATOM 725 C CA . ALA A 1 89 ? -8.458 2.967 14.773 1.00 64.44 89 ALA A CA 1
ATOM 726 C C . ALA A 1 89 ? -7.726 1.697 15.251 1.00 64.44 89 ALA A C 1
ATOM 728 O O . ALA A 1 89 ? -6.717 1.807 15.935 1.00 64.44 89 ALA A O 1
ATOM 729 N N . PHE A 1 90 ? -8.215 0.503 14.899 1.00 58.59 90 PHE A N 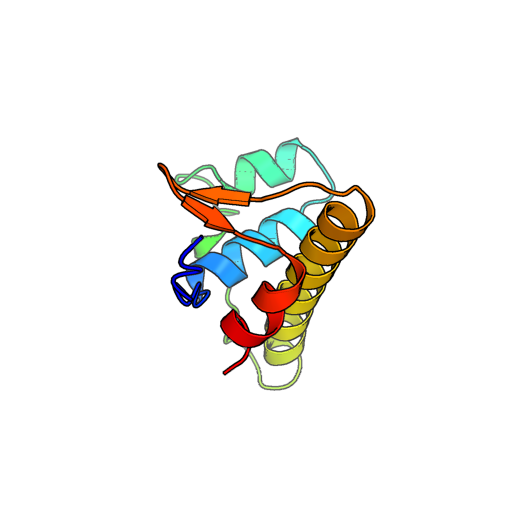1
ATOM 730 C CA . PHE A 1 90 ? -7.657 -0.786 15.348 1.00 58.59 90 PHE A CA 1
ATOM 731 C C . PHE A 1 90 ? -6.923 -1.554 14.250 1.00 58.59 90 PHE A C 1
ATOM 733 O O . PHE A 1 90 ? -6.541 -2.708 14.439 1.00 58.59 90 PHE A O 1
ATOM 740 N N . ILE A 1 91 ? -6.793 -0.948 13.075 1.00 63.69 91 ILE A N 1
ATOM 741 C CA . ILE A 1 91 ? -6.402 -1.678 11.880 1.00 63.69 91 ILE A CA 1
ATOM 742 C C . ILE A 1 91 ? -4.877 -1.852 11.814 1.00 63.69 91 ILE A C 1
ATOM 744 O O . ILE A 1 91 ? -4.422 -2.878 11.329 1.00 63.69 91 ILE A O 1
ATOM 748 N N . GLU A 1 92 ? -4.083 -0.934 12.381 1.00 57.50 92 GLU A N 1
ATOM 749 C CA . GLU A 1 92 ? -2.613 -1.046 12.396 1.00 57.50 92 GLU A CA 1
ATOM 750 C C . GLU A 1 92 ? -2.113 -2.316 13.100 1.00 57.50 92 GLU A C 1
ATOM 752 O O . GLU A 1 92 ? -1.234 -2.993 12.570 1.00 57.50 92 GLU A O 1
ATOM 757 N N . GLU A 1 93 ? -2.721 -2.697 14.231 1.00 59.78 93 GLU A N 1
ATOM 758 C CA . GLU A 1 93 ? -2.418 -3.958 14.933 1.00 59.78 93 GLU A CA 1
ATOM 759 C C . GLU A 1 93 ? -2.731 -5.200 14.082 1.00 59.78 93 GLU A C 1
ATOM 761 O O . GLU A 1 93 ? -2.185 -6.270 14.330 1.00 59.78 93 GLU A O 1
ATOM 766 N N . ALA A 1 94 ? -3.617 -5.082 13.089 1.00 55.75 94 ALA A N 1
ATOM 767 C CA . ALA A 1 94 ? -3.954 -6.170 12.177 1.00 55.75 94 ALA A CA 1
ATOM 768 C C . ALA A 1 94 ? -2.990 -6.274 10.980 1.00 55.75 94 ALA A C 1
ATOM 770 O O . ALA A 1 94 ? -2.989 -7.304 10.307 1.00 55.75 94 ALA A O 1
ATOM 771 N N . PHE A 1 95 ? -2.184 -5.236 10.721 1.00 54.12 95 PHE A N 1
ATOM 772 C CA . PHE A 1 95 ? -1.273 -5.146 9.572 1.00 54.12 95 PHE A CA 1
ATOM 773 C C . PHE A 1 95 ? 0.196 -5.417 9.913 1.00 54.12 95 PHE A C 1
ATOM 775 O O . PHE A 1 95 ? 1.001 -5.628 9.008 1.00 54.12 95 PHE A O 1
ATOM 782 N N . LEU A 1 96 ? 0.559 -5.406 11.196 1.00 50.62 96 LEU A N 1
ATOM 783 C CA . LEU A 1 96 ? 1.930 -5.596 11.664 1.00 50.62 96 LEU A CA 1
ATOM 784 C C . LEU A 1 96 ? 2.014 -6.903 12.445 1.00 50.62 96 LEU A C 1
ATOM 786 O O . LEU A 1 96 ? 1.482 -6.998 13.548 1.00 50.62 96 LEU A O 1
ATOM 790 N N . LYS A 1 97 ? 2.661 -7.909 11.853 1.00 50.47 97 LYS A N 1
ATOM 791 C CA . LYS A 1 97 ? 3.135 -9.097 12.570 1.00 50.47 97 LYS A CA 1
ATOM 792 C C . LYS A 1 97 ? 4.612 -8.955 12.881 1.00 50.47 97 LYS A C 1
ATOM 794 O O . LYS A 1 97 ? 5.342 -8.494 11.977 1.00 50.47 97 LYS A O 1
#

Sequence (97 aa):
MKIVKKEIALDDDDLKNIFALFCSPTKQERAQAHEPTSVHHYSKVDLSGEYSLTQERREYSLDAWRAVLEFLRTKGVRLRIGEQELDLAFIEEAFLK